Protein AF-A0A350QXM4-F1 (afdb_monomer_lite)

Secondary structure (DSSP, 8-state):
-------SHHHHHHHHHTS-GGG--B-TTT--BSS---THHHHHHHHHHSPP---

Radius of gyration: 18.74 Å; chains: 1; bounding box: 41×18×52 Å

Foldseek 3Di:
DDDDDDDDPVSVCCCVPPVDVVVVQADPVPRHGPPDDDDPRVVVVCVVPDDDPDD

Sequence (55 aa):
MAVHVPLSVEAIMEAKLLMMATHNIFSPSSGKPILTPSQDIVLGSYFLTMDPKSG

pLDDT: mean 94.38, std 8.12, range [55.19, 98.5]

Structure (mmCIF, N/CA/C/O backbone):
data_AF-A0A350QXM4-F1
#
_entry.id   AF-A0A350QXM4-F1
#
loop_
_atom_site.group_PDB
_atom_site.id
_atom_site.type_symbol
_atom_site.label_atom_id
_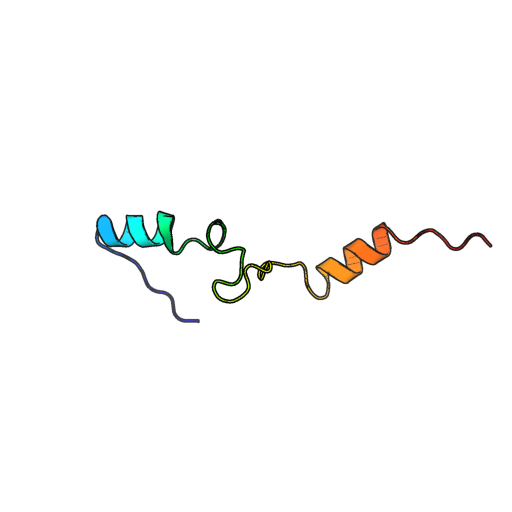atom_site.label_alt_id
_atom_site.label_comp_id
_atom_site.label_asym_id
_atom_site.label_entity_id
_atom_site.label_seq_id
_atom_site.pdbx_PDB_ins_code
_atom_site.Cartn_x
_atom_site.Cartn_y
_atom_site.Cartn_z
_atom_site.occupancy
_atom_site.B_iso_or_equiv
_atom_site.auth_seq_id
_atom_site.auth_comp_id
_atom_site.auth_asym_id
_atom_site.auth_atom_id
_atom_site.pdbx_PDB_model_num
ATOM 1 N N . MET A 1 1 ? 2.125 11.042 7.999 1.00 87.31 1 MET A N 1
ATOM 2 C CA . MET A 1 1 ? 0.824 10.365 8.203 1.00 87.31 1 MET A CA 1
ATOM 3 C C . MET A 1 1 ? 0.568 10.255 9.692 1.00 87.31 1 MET A C 1
ATOM 5 O O . MET A 1 1 ? 1.530 10.103 10.435 1.00 87.31 1 MET A O 1
ATOM 9 N N . ALA A 1 2 ? -0.690 10.360 10.117 1.00 96.12 2 ALA A N 1
ATOM 10 C CA . ALA A 1 2 ? -1.070 10.068 11.495 1.00 96.12 2 ALA A CA 1
ATOM 11 C C . ALA A 1 2 ? -1.112 8.551 11.730 1.00 96.12 2 ALA A C 1
ATOM 13 O O . ALA A 1 2 ? -1.271 7.776 10.784 1.00 96.12 2 ALA A O 1
ATOM 14 N N . VAL A 1 3 ? -0.971 8.143 12.991 1.00 97.50 3 VAL A N 1
ATOM 15 C CA . VAL A 1 3 ? -1.092 6.746 13.417 1.00 97.50 3 VAL A CA 1
ATOM 16 C C . VAL A 1 3 ? -2.280 6.649 14.364 1.00 97.50 3 VAL A C 1
ATOM 18 O O . VAL A 1 3 ? -2.351 7.387 15.345 1.00 97.50 3 VAL A O 1
ATOM 21 N N . HIS A 1 4 ? -3.207 5.743 14.061 1.00 97.44 4 HIS A N 1
ATOM 22 C CA . HIS A 1 4 ? -4.411 5.502 14.852 1.00 97.44 4 HIS A CA 1
ATOM 23 C C . HIS A 1 4 ? -4.435 4.045 15.307 1.00 97.44 4 HIS A C 1
ATOM 25 O O . HIS A 1 4 ? -4.173 3.143 14.512 1.00 97.44 4 HIS A O 1
ATOM 31 N N . VAL A 1 5 ? -4.744 3.821 16.586 1.00 97.88 5 VAL A N 1
ATOM 32 C CA . VAL A 1 5 ? -4.794 2.484 17.188 1.00 97.88 5 VAL A CA 1
ATOM 33 C C . VAL A 1 5 ? -6.260 2.091 17.410 1.00 97.88 5 VAL A C 1
ATOM 35 O O . VAL A 1 5 ? -6.923 2.733 18.226 1.00 97.88 5 VAL A O 1
ATOM 38 N N . PRO A 1 6 ? -6.7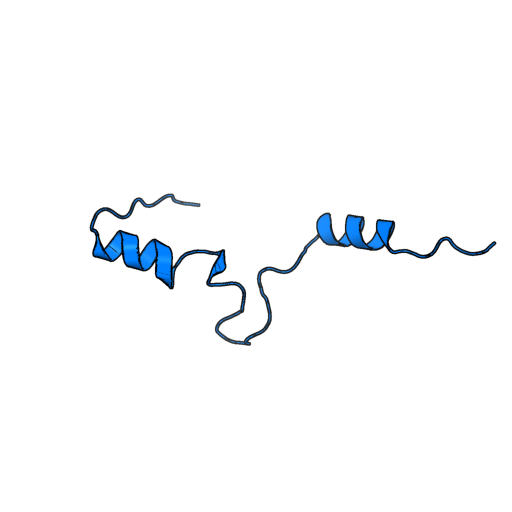94 1.072 16.707 1.00 97.88 6 PRO A N 1
ATOM 39 C CA . PRO A 1 6 ? -8.135 0.552 16.970 1.00 97.88 6 PRO A CA 1
ATOM 40 C C . PRO A 1 6 ? -8.157 -0.225 18.296 1.00 97.88 6 PRO A C 1
ATOM 42 O O . PRO A 1 6 ? -7.251 -1.012 18.566 1.00 97.88 6 PRO A O 1
ATOM 45 N N . LEU A 1 7 ? -9.186 0.001 19.121 1.00 97.94 7 LEU A N 1
ATOM 46 C CA . LEU A 1 7 ? -9.268 -0.548 20.484 1.00 97.94 7 LEU A CA 1
ATOM 47 C C . LEU A 1 7 ? -10.314 -1.657 20.644 1.00 97.94 7 LEU A C 1
ATOM 49 O O . LEU A 1 7 ? -10.046 -2.647 21.320 1.00 97.94 7 LEU A O 1
ATOM 53 N N . SER A 1 8 ? -11.503 -1.500 20.054 1.00 98.50 8 SER A N 1
ATOM 54 C CA . SER A 1 8 ? -12.563 -2.504 20.172 1.00 98.50 8 SER A CA 1
ATOM 55 C C . SER A 1 8 ? -12.312 -3.688 19.236 1.00 98.50 8 SER A C 1
ATOM 57 O O . SER A 1 8 ? -11.607 -3.564 18.230 1.00 98.50 8 SER A O 1
ATOM 59 N N . VAL A 1 9 ? -12.892 -4.848 19.554 1.00 98.50 9 VAL A N 1
ATOM 60 C CA . VAL A 1 9 ? -12.746 -6.056 18.726 1.00 98.50 9 VAL A CA 1
ATOM 61 C C . VAL A 1 9 ? -13.306 -5.809 17.327 1.00 98.50 9 VAL A C 1
ATOM 63 O O . VAL A 1 9 ? -12.680 -6.191 16.340 1.00 98.50 9 VAL A O 1
ATOM 66 N N . GLU A 1 10 ? -14.424 -5.095 17.239 1.00 98.50 10 GLU A N 1
ATOM 67 C CA . GLU A 1 10 ? -15.077 -4.718 15.987 1.00 98.50 10 GLU A CA 1
ATOM 68 C C . GLU A 1 10 ? -14.156 -3.820 15.154 1.00 98.50 10 GLU A C 1
ATOM 70 O O . GLU A 1 10 ? -13.878 -4.132 13.998 1.00 98.50 10 GLU A O 1
ATOM 75 N N . ALA A 1 11 ? -13.579 -2.777 15.761 1.00 98.38 11 ALA A N 1
ATOM 76 C CA . ALA A 1 11 ? -12.665 -1.866 15.071 1.00 98.38 11 ALA A CA 1
ATOM 77 C C . ALA A 1 11 ? -11.384 -2.574 14.595 1.00 98.38 11 ALA A C 1
ATOM 79 O O . ALA A 1 11 ? -10.871 -2.291 13.510 1.00 98.38 11 ALA A O 1
ATOM 80 N N . ILE A 1 12 ? -1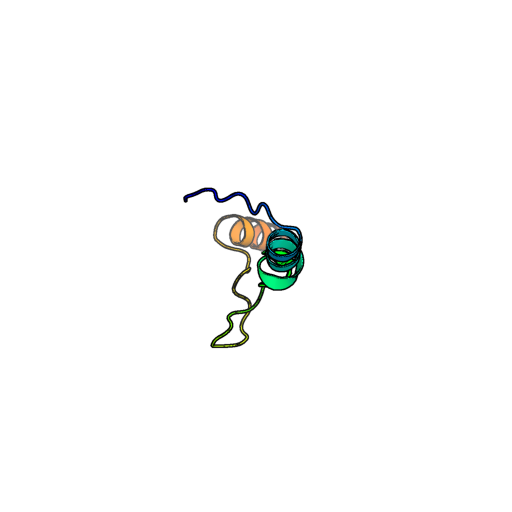0.856 -3.519 15.381 1.00 98.44 12 ILE A N 1
ATOM 81 C CA . ILE A 1 12 ? -9.701 -4.334 14.980 1.00 98.44 12 ILE A CA 1
ATOM 82 C C . ILE A 1 12 ? -10.076 -5.253 13.810 1.00 98.44 12 ILE A C 1
ATOM 84 O O . ILE A 1 12 ? -9.281 -5.408 12.878 1.00 98.44 12 ILE A O 1
ATOM 88 N N . MET A 1 13 ? -11.264 -5.863 13.842 1.00 98.38 13 MET A N 1
ATOM 89 C CA . MET A 1 13 ? -11.755 -6.709 12.754 1.00 98.38 13 MET A CA 1
ATOM 90 C C . MET A 1 13 ? -11.943 -5.909 11.465 1.00 98.38 13 MET A C 1
ATOM 92 O O . MET A 1 13 ? -11.451 -6.341 10.426 1.00 98.38 13 MET A O 1
ATOM 96 N N . GLU A 1 14 ? -12.556 -4.728 11.519 1.00 98.38 14 GLU A N 1
ATOM 97 C CA . GLU A 1 14 ? -12.703 -3.838 10.361 1.00 98.38 14 GLU A CA 1
ATOM 98 C C . GLU A 1 14 ? -11.344 -3.404 9.804 1.00 98.38 14 GLU A C 1
ATOM 100 O O . GLU A 1 14 ? -11.114 -3.469 8.594 1.00 98.38 14 GLU A O 1
ATOM 105 N N . ALA A 1 15 ? -10.400 -3.036 10.675 1.00 98.19 15 ALA A N 1
ATOM 106 C CA . ALA A 1 15 ? -9.060 -2.653 10.246 1.00 98.19 15 ALA A CA 1
ATOM 107 C C . ALA A 1 15 ? -8.335 -3.791 9.515 1.00 98.19 15 ALA A C 1
ATOM 109 O O . ALA A 1 15 ? -7.689 -3.561 8.493 1.00 98.19 15 ALA A O 1
ATOM 110 N N . LYS A 1 16 ? -8.459 -5.026 10.014 1.00 97.44 16 LYS A N 1
ATOM 111 C CA . LYS A 1 16 ? -7.800 -6.197 9.422 1.00 97.44 16 LYS A CA 1
ATOM 112 C C . LYS A 1 16 ? -8.495 -6.710 8.166 1.00 97.44 16 LYS A C 1
ATOM 114 O O . LYS A 1 16 ? -7.823 -7.124 7.229 1.00 97.44 16 LYS A O 1
ATOM 119 N N . LEU A 1 17 ? -9.822 -6.728 8.154 1.00 97.44 17 LEU A N 1
ATOM 120 C CA . LEU A 1 17 ? -10.587 -7.333 7.069 1.00 97.44 17 LEU A CA 1
ATOM 121 C C . LEU A 1 17 ? -10.855 -6.336 5.944 1.00 97.44 17 LEU A C 1
ATOM 123 O O . LEU A 1 17 ? -10.698 -6.696 4.783 1.00 97.44 17 LEU A O 1
ATOM 127 N N . LEU A 1 18 ? -11.202 -5.090 6.270 1.00 96.94 18 LEU A N 1
ATOM 128 C CA . LEU A 1 18 ? -11.640 -4.096 5.288 1.00 96.94 18 LEU A CA 1
ATOM 129 C C . LEU A 1 18 ? -10.540 -3.091 4.938 1.00 96.94 18 LEU A C 1
ATOM 131 O O . LEU A 1 18 ? -10.382 -2.745 3.772 1.00 96.94 18 LEU A O 1
ATOM 135 N N . MET A 1 19 ? -9.762 -2.629 5.922 1.00 97.81 19 MET A N 1
ATOM 136 C CA . MET A 1 19 ? -8.805 -1.527 5.715 1.00 97.81 19 MET A CA 1
ATOM 137 C C . MET A 1 19 ? -7.357 -1.978 5.476 1.00 97.81 19 MET A C 1
ATOM 139 O O . MET A 1 19 ? -6.492 -1.143 5.208 1.00 97.81 19 MET A O 1
ATOM 143 N N . MET A 1 20 ? -7.059 -3.279 5.553 1.00 97.50 20 MET A N 1
ATOM 144 C CA . MET A 1 20 ? -5.701 -3.777 5.327 1.00 97.50 20 MET A CA 1
ATOM 145 C C . MET A 1 20 ? -5.271 -3.521 3.874 1.00 97.50 20 MET A C 1
ATOM 147 O O . MET A 1 20 ? -6.023 -3.773 2.932 1.00 97.50 20 MET A O 1
ATOM 151 N N . ALA A 1 21 ? -4.045 -3.027 3.680 1.00 96.25 21 ALA A N 1
ATOM 152 C CA . ALA A 1 21 ? -3.556 -2.600 2.366 1.00 96.25 21 ALA A CA 1
ATOM 153 C C . ALA A 1 21 ? -3.561 -3.733 1.321 1.00 96.25 21 ALA A C 1
ATOM 155 O O . ALA A 1 21 ? -3.899 -3.508 0.162 1.00 96.25 21 ALA A O 1
ATOM 156 N N . THR A 1 22 ? -3.261 -4.965 1.738 1.00 96.00 22 THR A N 1
ATOM 157 C CA . THR A 1 22 ? -3.287 -6.164 0.882 1.00 96.00 22 THR A CA 1
ATOM 158 C C . THR A 1 22 ? -4.678 -6.490 0.340 1.00 96.00 22 THR A C 1
ATOM 160 O O . THR A 1 22 ? -4.779 -7.150 -0.689 1.00 96.00 22 THR A O 1
ATOM 163 N N . HIS A 1 23 ? -5.748 -6.021 0.990 1.00 96.19 23 HIS A N 1
ATOM 164 C CA . HIS A 1 23 ? -7.125 -6.187 0.514 1.00 96.19 23 HIS A CA 1
ATOM 165 C C . HIS A 1 23 ? -7.589 -5.033 -0.393 1.00 96.19 23 HIS A C 1
ATOM 167 O O . HIS A 1 23 ? -8.637 -5.137 -1.019 1.00 96.19 23 HIS A O 1
ATOM 173 N N . ASN A 1 24 ? -6.804 -3.957 -0.517 1.00 96.19 24 ASN A N 1
ATOM 174 C CA . ASN A 1 24 ? -7.163 -2.735 -1.244 1.00 96.19 24 ASN A CA 1
ATOM 175 C C . ASN A 1 24 ? -6.191 -2.450 -2.411 1.00 96.19 24 ASN A C 1
ATOM 177 O O . ASN A 1 24 ? -5.665 -1.350 -2.555 1.00 96.19 24 ASN A O 1
ATOM 181 N N . ILE A 1 25 ? -5.928 -3.460 -3.250 1.00 97.50 25 ILE A N 1
ATOM 182 C CA . ILE A 1 25 ? -4.953 -3.386 -4.363 1.00 97.50 25 ILE A CA 1
ATOM 183 C C . ILE A 1 25 ? -5.495 -2.614 -5.581 1.00 97.50 25 ILE A C 1
ATOM 185 O O . ILE A 1 25 ? -4.718 -2.054 -6.360 1.00 97.50 25 ILE A O 1
ATOM 189 N N . PHE A 1 26 ? -6.817 -2.571 -5.756 1.00 97.50 26 PHE A N 1
ATOM 190 C CA . PHE A 1 26 ? -7.486 -1.946 -6.899 1.00 97.50 26 PHE A CA 1
ATOM 191 C C . PHE A 1 26 ? -8.131 -0.611 -6.526 1.00 97.50 26 PHE A C 1
ATOM 193 O O . PHE A 1 26 ? -8.630 -0.424 -5.419 1.00 97.50 26 PHE A O 1
ATOM 200 N N . SER A 1 27 ? -8.161 0.312 -7.485 1.00 96.88 27 SER A N 1
ATOM 201 C CA . SER A 1 27 ? -8.911 1.562 -7.401 1.00 96.88 27 SER A CA 1
ATOM 202 C C . SER A 1 27 ? -10.412 1.264 -7.288 1.00 96.88 27 SER A C 1
ATOM 204 O O . SER A 1 27 ? -10.959 0.652 -8.209 1.00 96.88 27 SER A O 1
ATOM 206 N N . PRO A 1 28 ? -11.112 1.760 -6.250 1.00 96.06 28 PRO A N 1
ATOM 207 C CA . PRO A 1 28 ? -12.557 1.563 -6.120 1.00 96.06 28 PRO A CA 1
ATOM 208 C C . PRO A 1 28 ? -13.371 2.186 -7.261 1.00 96.06 28 PRO A C 1
ATOM 210 O O . PRO A 1 28 ? -14.459 1.715 -7.570 1.00 96.06 28 PRO A O 1
ATOM 213 N N . SER A 1 29 ? -12.858 3.245 -7.897 1.00 97.62 29 SER A N 1
ATOM 214 C CA . SER A 1 29 ? -13.571 3.970 -8.955 1.00 97.62 29 SER A CA 1
ATOM 215 C C . SER A 1 29 ? -13.374 3.377 -10.349 1.00 97.62 29 SER A C 1
ATOM 217 O O . SER A 1 29 ? -14.256 3.510 -11.191 1.00 97.62 29 SER A O 1
ATOM 219 N N . SER A 1 30 ? -12.222 2.755 -10.617 1.00 96.56 30 SER A N 1
ATOM 220 C CA . SER A 1 30 ? -11.855 2.302 -11.970 1.00 96.56 30 SER A CA 1
ATOM 221 C C . SER A 1 30 ? -11.552 0.810 -12.088 1.00 96.56 30 SER A C 1
ATOM 223 O O . SER A 1 30 ? -11.387 0.320 -13.202 1.00 96.56 30 SER A O 1
ATOM 225 N N . GLY A 1 31 ? -11.412 0.091 -10.971 1.00 96.31 31 GLY A N 1
ATOM 226 C CA . GLY A 1 31 ? -11.019 -1.321 -10.944 1.00 96.31 31 GLY A CA 1
ATOM 227 C C . GLY A 1 31 ? -9.578 -1.592 -11.391 1.00 96.31 31 GLY A C 1
ATOM 228 O O . GLY A 1 31 ? -9.135 -2.736 -11.373 1.00 96.31 31 GLY A O 1
ATOM 229 N N . LYS A 1 32 ? -8.819 -0.562 -11.785 1.00 96.56 32 LYS A N 1
ATOM 230 C CA . LYS A 1 32 ? -7.407 -0.695 -12.163 1.00 96.56 32 LYS A CA 1
ATOM 231 C C . LYS A 1 32 ? -6.531 -0.871 -10.919 1.00 96.56 3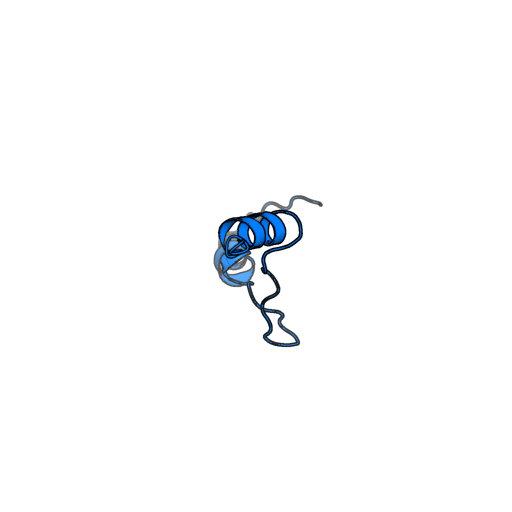2 LYS A C 1
ATOM 233 O O . LYS A 1 32 ? -6.858 -0.301 -9.877 1.00 96.56 32 LYS A O 1
ATOM 238 N N . PRO A 1 33 ? -5.420 -1.622 -10.999 1.00 95.50 33 PRO A N 1
ATOM 239 C CA . PRO A 1 33 ? -4.505 -1.767 -9.872 1.00 95.50 33 PRO A CA 1
ATOM 240 C C . PRO A 1 33 ? -3.882 -0.411 -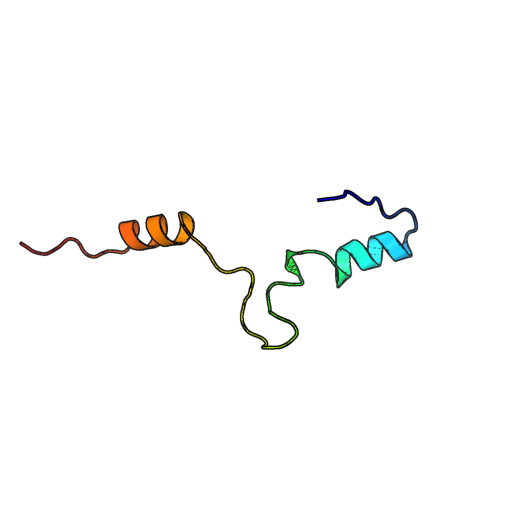9.516 1.00 95.50 33 PRO A C 1
ATOM 242 O O . PRO A 1 33 ? -3.411 0.304 -10.399 1.00 95.50 33 PRO A O 1
ATOM 245 N N . ILE A 1 34 ? -3.896 -0.059 -8.229 1.00 95.50 34 ILE A N 1
ATOM 246 C CA . ILE A 1 34 ? -3.238 1.147 -7.692 1.00 95.50 34 ILE A CA 1
ATOM 247 C C . ILE A 1 34 ? -1.919 0.815 -6.997 1.00 95.50 34 ILE A C 1
ATOM 249 O O . ILE A 1 34 ? -1.022 1.650 -6.945 1.00 95.50 34 ILE A O 1
ATOM 253 N N . LEU A 1 35 ? -1.776 -0.418 -6.507 1.00 94.94 35 LEU A N 1
ATOM 254 C CA . LEU A 1 35 ? -0.529 -0.938 -5.951 1.00 94.94 35 LEU A CA 1
ATOM 255 C C . LEU A 1 35 ? 0.335 -1.520 -7.081 1.00 94.94 35 LEU A C 1
ATOM 257 O O . LEU A 1 35 ? 0.552 -2.725 -7.168 1.00 94.94 35 LEU A O 1
ATOM 261 N N . THR A 1 36 ? 0.771 -0.665 -8.005 1.00 94.88 36 THR A N 1
ATOM 262 C CA . THR A 1 36 ? 1.674 -1.046 -9.103 1.00 94.88 36 THR A CA 1
ATOM 263 C C . THR A 1 36 ? 3.113 -0.639 -8.790 1.00 94.88 36 THR A C 1
ATOM 265 O O . THR A 1 36 ? 3.311 0.415 -8.182 1.00 94.88 36 THR A O 1
ATOM 268 N N . PRO A 1 37 ? 4.128 -1.406 -9.236 1.00 95.94 37 PRO A N 1
ATOM 269 C CA . PRO A 1 37 ? 5.522 -0.979 -9.176 1.00 95.94 37 PRO A CA 1
ATOM 270 C C . PRO A 1 37 ? 5.717 0.437 -9.730 1.00 95.94 37 PRO A C 1
ATOM 272 O O . PRO A 1 37 ? 5.135 0.790 -10.755 1.00 95.94 37 PRO A O 1
ATOM 275 N N . SER A 1 38 ? 6.560 1.237 -9.079 1.00 96.31 38 SER A N 1
ATOM 276 C CA . SER A 1 38 ? 6.882 2.599 -9.516 1.00 96.31 38 SER A CA 1
ATOM 277 C C . SER A 1 38 ? 8.370 2.892 -9.381 1.00 96.31 38 SER A C 1
ATOM 279 O O . SER A 1 38 ? 9.043 2.277 -8.554 1.00 96.31 38 SER A O 1
ATOM 281 N N . GLN A 1 39 ? 8.850 3.874 -10.151 1.00 95.94 39 GLN A N 1
ATOM 282 C CA . GLN A 1 39 ? 10.213 4.411 -10.069 1.00 95.94 39 GLN A CA 1
ATOM 283 C C . GLN A 1 39 ? 11.262 3.286 -10.103 1.00 95.94 39 GLN A C 1
ATOM 285 O O . GLN A 1 39 ? 11.346 2.556 -11.092 1.00 95.94 39 GLN A O 1
ATOM 290 N N . ASP A 1 40 ? 12.012 3.106 -9.020 1.00 97.56 40 ASP A N 1
ATOM 291 C CA . ASP A 1 40 ? 13.155 2.200 -8.943 1.00 97.56 40 ASP A CA 1
ATOM 292 C C . ASP A 1 40 ? 12.785 0.734 -9.189 1.00 97.56 40 ASP A C 1
ATOM 294 O O . ASP A 1 40 ? 13.551 0.002 -9.814 1.00 97.56 40 ASP A O 1
ATOM 298 N N . ILE A 1 41 ? 11.589 0.301 -8.774 1.00 97.81 41 ILE A N 1
ATOM 299 C CA . ILE A 1 41 ? 11.143 -1.083 -8.997 1.00 97.81 41 ILE A CA 1
ATOM 300 C C . ILE A 1 41 ? 10.954 -1.344 -10.498 1.00 97.81 41 ILE A C 1
ATOM 302 O O . ILE A 1 41 ? 11.332 -2.404 -11.003 1.00 97.81 41 ILE A O 1
ATOM 306 N N . VAL A 1 42 ? 10.403 -0.367 -11.227 1.00 96.88 42 VAL A N 1
ATOM 307 C CA . VAL A 1 42 ? 10.228 -0.461 -12.684 1.00 96.88 42 VAL A CA 1
ATOM 308 C C . VAL A 1 42 ? 11.586 -0.411 -13.377 1.00 96.88 42 VAL A C 1
ATOM 310 O O . VAL A 1 42 ? 11.835 -1.229 -14.258 1.00 96.88 42 VAL A O 1
ATOM 313 N N . LEU A 1 43 ? 12.481 0.485 -12.949 1.00 96.94 43 LEU A N 1
ATOM 314 C CA . LEU A 1 43 ? 13.824 0.610 -13.521 1.00 96.94 43 LEU A CA 1
ATOM 315 C C . LEU A 1 43 ? 14.641 -0.677 -13.354 1.00 96.94 43 LEU A C 1
ATOM 317 O O . LEU A 1 43 ? 15.226 -1.162 -14.322 1.00 96.94 43 LEU A O 1
ATOM 321 N N . GLY A 1 44 ? 14.648 -1.251 -12.150 1.00 96.75 44 GLY A N 1
ATOM 322 C CA . GLY A 1 44 ? 15.355 -2.498 -11.871 1.00 96.75 44 GLY A CA 1
ATOM 323 C C . GLY A 1 44 ? 14.795 -3.665 -12.680 1.00 96.75 44 GLY A C 1
ATOM 324 O O . GLY A 1 44 ? 15.552 -4.388 -13.326 1.00 96.75 44 GLY A O 1
ATOM 325 N N . SER A 1 45 ? 13.467 -3.806 -12.714 1.00 96.44 45 SER A N 1
ATOM 326 C CA . SER A 1 45 ? 12.810 -4.860 -13.499 1.00 96.44 45 SER A CA 1
ATOM 327 C C . SER A 1 45 ? 13.100 -4.713 -14.994 1.00 96.44 45 SER A C 1
ATOM 329 O O . SER A 1 45 ? 13.384 -5.704 -15.663 1.00 96.44 45 SER A O 1
ATOM 331 N N . TYR A 1 46 ? 13.081 -3.482 -15.513 1.00 95.62 46 TYR A N 1
ATOM 332 C CA . TYR A 1 46 ? 13.388 -3.193 -16.912 1.00 95.62 46 TYR A CA 1
ATOM 333 C C . TYR A 1 46 ? 14.837 -3.539 -17.257 1.00 95.62 46 TYR A C 1
ATOM 335 O O . TYR A 1 46 ? 15.078 -4.235 -18.235 1.00 95.62 46 TYR A O 1
ATOM 343 N N . PHE A 1 47 ? 15.803 -3.118 -16.438 1.00 94.81 47 PHE A N 1
ATOM 344 C CA . PHE A 1 47 ? 17.215 -3.416 -16.681 1.00 94.81 47 PHE A CA 1
ATOM 345 C C . PHE A 1 47 ? 17.500 -4.925 -16.694 1.00 94.81 47 PHE A C 1
ATOM 347 O O . PHE A 1 47 ? 18.218 -5.403 -17.565 1.00 94.81 47 PHE A O 1
ATOM 354 N N . LEU A 1 48 ? 16.906 -5.680 -15.764 1.00 95.25 48 LEU A N 1
ATOM 355 C CA . LEU A 1 48 ? 17.096 -7.132 -15.663 1.00 95.25 48 LEU A CA 1
ATOM 356 C C . LEU A 1 48 ? 16.463 -7.921 -16.814 1.00 95.25 48 LEU A C 1
ATOM 358 O O . LEU A 1 48 ? 16.879 -9.046 -17.078 1.00 95.25 48 LEU A O 1
ATOM 362 N N . THR A 1 49 ? 15.441 -7.362 -17.459 1.00 95.25 49 THR A N 1
ATOM 363 C CA . THR A 1 49 ? 14.689 -8.024 -18.537 1.00 95.25 49 THR A CA 1
ATOM 364 C C . THR A 1 49 ? 14.994 -7.452 -19.918 1.00 95.25 49 THR A C 1
ATOM 366 O O . THR A 1 49 ? 14.453 -7.929 -20.911 1.00 95.25 49 THR A O 1
ATOM 369 N N . MET A 1 50 ? 15.860 -6.440 -20.001 1.00 93.88 50 MET A N 1
ATOM 370 C CA . MET A 1 50 ? 16.301 -5.867 -21.263 1.00 93.88 50 MET A CA 1
ATOM 371 C C . MET A 1 50 ? 17.223 -6.856 -21.979 1.00 93.88 50 MET A C 1
ATOM 373 O O . MET A 1 50 ? 18.257 -7.250 -21.439 1.00 93.88 50 MET A O 1
ATOM 377 N N . ASP A 1 51 ? 16.874 -7.216 -23.216 1.00 87.75 51 ASP A N 1
ATOM 378 C CA . ASP A 1 51 ? 17.750 -8.039 -24.043 1.00 87.75 51 ASP A CA 1
ATOM 379 C C . ASP A 1 51 ? 19.094 -7.323 -24.251 1.00 87.75 51 ASP A C 1
ATOM 381 O O . ASP A 1 51 ? 19.119 -6.130 -24.599 1.00 87.75 51 ASP A O 1
ATOM 385 N N . PRO A 1 52 ? 20.230 -8.021 -24.065 1.00 79.44 52 PRO A N 1
ATOM 386 C CA . PRO A 1 52 ? 21.515 -7.455 -24.420 1.00 79.44 52 PRO A CA 1
ATOM 387 C C . PRO A 1 52 ? 21.478 -7.136 -25.914 1.00 79.44 52 PRO A C 1
ATOM 389 O O . PRO A 1 52 ? 21.192 -8.008 -26.736 1.00 79.44 52 PRO A O 1
ATOM 392 N N . LYS A 1 53 ? 21.744 -5.871 -26.270 1.00 72.62 53 LYS A N 1
ATOM 393 C CA . LYS A 1 53 ? 21.861 -5.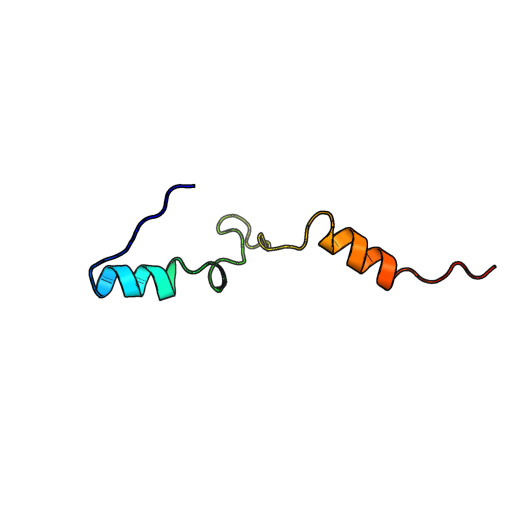460 -27.674 1.00 72.62 53 LYS A CA 1
ATOM 394 C C . LYS A 1 53 ? 22.847 -6.407 -28.353 1.00 72.62 53 LYS A C 1
ATOM 396 O O . LYS A 1 53 ? 24.029 -6.380 -28.026 1.00 72.62 53 LYS A O 1
ATOM 401 N N . SER A 1 54 ? 22.345 -7.245 -29.259 1.00 63.75 54 SER A N 1
ATOM 402 C CA . SER A 1 54 ? 23.175 -8.101 -30.099 1.00 63.75 54 SER A CA 1
ATOM 403 C C . SER A 1 54 ? 23.969 -7.191 -31.033 1.00 63.75 54 SER A C 1
ATOM 405 O O . SER A 1 54 ? 23.425 -6.656 -32.000 1.00 63.75 54 SER A O 1
ATOM 407 N N . GLY A 1 55 ? 25.220 -6.942 -30.658 1.00 55.19 55 GLY A N 1
ATOM 408 C CA . GLY A 1 55 ? 26.264 -6.352 -31.485 1.00 55.19 55 GLY A CA 1
ATOM 409 C C . GLY A 1 55 ? 27.351 -7.383 -31.708 1.00 55.19 55 GLY A C 1
ATOM 410 O O . GLY A 1 55 ? 27.617 -8.147 -30.752 1.00 55.19 55 GLY A O 1
#